Protein AF-A0A2M9PAQ3-F1 (afdb_monomer)

Sequence (79 aa):
MTQPNPPSESEIDLVQGASWRLARRLGFLEEALAGTGLPPSSVHALIEIAARPGCTATDLAGALLLEKSSVSRLVRRLV

pLDDT: mean 84.91, std 9.13, range [52.31, 96.0]

Structure (mmCIF, N/CA/C/O backbone):
data_AF-A0A2M9PAQ3-F1
#
_entry.id   AF-A0A2M9PAQ3-F1
#
loop_
_atom_site.group_PDB
_atom_site.id
_atom_site.type_symbol
_atom_site.label_atom_id
_atom_site.label_alt_id
_atom_site.label_comp_id
_atom_site.label_asym_id
_atom_site.label_entity_id
_atom_site.label_seq_id
_atom_site.pdbx_PDB_ins_code
_atom_site.Cartn_x
_atom_site.Cartn_y
_atom_site.Cartn_z
_atom_site.occupancy
_atom_site.B_iso_or_equiv
_atom_site.auth_seq_id
_atom_site.auth_comp_id
_atom_site.auth_asym_id
_atom_site.auth_atom_id
_atom_site.pdbx_PDB_model_num
ATOM 1 N N . MET A 1 1 ? 36.866 -5.281 -2.065 1.00 52.31 1 MET A N 1
ATOM 2 C CA . MET A 1 1 ? 35.439 -5.583 -2.309 1.00 52.31 1 MET A CA 1
ATOM 3 C C . MET A 1 1 ? 34.983 -4.676 -3.437 1.00 52.31 1 MET A C 1
ATOM 5 O O . MET A 1 1 ? 34.852 -3.481 -3.213 1.00 52.31 1 MET A O 1
ATOM 9 N N . THR A 1 2 ? 34.881 -5.194 -4.658 1.00 63.78 2 THR A N 1
ATOM 10 C CA . THR A 1 2 ? 34.447 -4.412 -5.824 1.00 63.78 2 THR A CA 1
ATOM 11 C C . THR A 1 2 ? 32.955 -4.131 -5.666 1.00 63.78 2 THR A C 1
ATOM 13 O O . THR A 1 2 ? 32.178 -5.073 -5.530 1.00 63.78 2 THR A O 1
ATOM 16 N N . GLN A 1 3 ? 32.561 -2.859 -5.597 1.00 66.81 3 GLN A N 1
ATOM 17 C CA . GLN A 1 3 ? 31.145 -2.491 -5.652 1.00 66.81 3 GLN A CA 1
ATOM 18 C C . GLN A 1 3 ? 30.564 -2.980 -6.990 1.00 66.81 3 GLN A C 1
ATOM 20 O O . GLN A 1 3 ? 31.264 -2.881 -8.004 1.00 66.81 3 GLN A O 1
ATOM 25 N N . PRO A 1 4 ? 29.340 -3.539 -7.013 1.00 79.75 4 PRO A N 1
ATOM 26 C CA . PRO A 1 4 ? 28.698 -3.900 -8.267 1.00 79.75 4 PRO A CA 1
ATOM 27 C C . PRO A 1 4 ? 28.552 -2.643 -9.127 1.00 79.75 4 PRO A C 1
ATOM 29 O O . PRO A 1 4 ? 28.259 -1.560 -8.618 1.00 79.75 4 PRO A O 1
ATOM 32 N N . ASN A 1 5 ? 28.797 -2.789 -10.428 1.00 82.62 5 ASN A N 1
ATOM 33 C CA . ASN A 1 5 ? 28.579 -1.703 -11.374 1.00 82.62 5 ASN A CA 1
ATOM 34 C C . ASN A 1 5 ? 27.098 -1.285 -11.303 1.00 82.62 5 ASN A C 1
ATOM 36 O O . ASN A 1 5 ? 26.243 -2.171 -11.186 1.00 82.62 5 ASN A O 1
ATOM 40 N N . PRO A 1 6 ? 26.771 0.020 -11.348 1.00 84.31 6 PRO A N 1
ATOM 41 C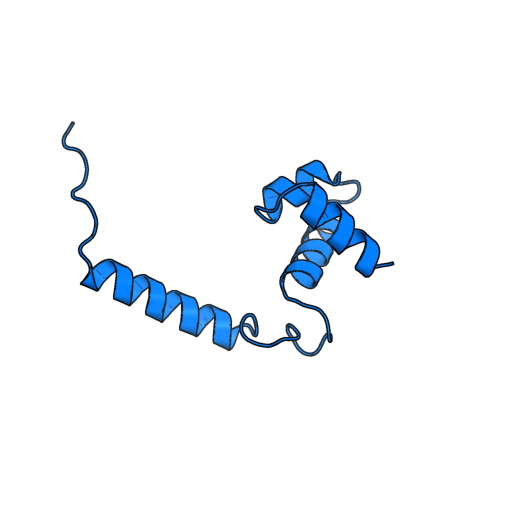 CA . PRO A 1 6 ? 25.380 0.438 -11.415 1.00 84.31 6 PRO A CA 1
ATOM 42 C C . PRO A 1 6 ? 24.722 -0.155 -12.674 1.00 84.31 6 PRO A C 1
ATOM 44 O O . PRO A 1 6 ? 25.406 -0.314 -13.692 1.00 84.31 6 PRO A O 1
ATOM 47 N N . PRO A 1 7 ? 23.424 -0.500 -12.613 1.00 86.44 7 PRO A N 1
ATOM 48 C CA . PRO A 1 7 ? 22.714 -1.050 -13.759 1.00 86.44 7 PRO A CA 1
ATOM 49 C C . PRO A 1 7 ? 22.725 -0.054 -14.921 1.00 86.44 7 PRO A C 1
ATOM 51 O O . PRO A 1 7 ? 22.627 1.159 -14.722 1.00 86.44 7 PRO A O 1
ATOM 54 N N . SER A 1 8 ? 22.846 -0.578 -16.135 1.00 93.69 8 SER A N 1
ATOM 55 C CA . SER A 1 8 ? 22.705 0.200 -17.361 1.00 93.69 8 SER A CA 1
ATOM 56 C C . SER A 1 8 ? 21.261 0.675 -17.551 1.00 93.69 8 SER A C 1
ATOM 58 O O . SER A 1 8 ? 20.312 0.093 -17.022 1.00 93.69 8 SER A O 1
ATOM 60 N N . GLU A 1 9 ? 21.078 1.738 -18.331 1.00 93.06 9 GLU A N 1
ATOM 61 C CA . GLU A 1 9 ? 19.755 2.316 -18.596 1.00 93.06 9 GLU A CA 1
ATOM 62 C C . GLU A 1 9 ? 18.803 1.306 -19.262 1.00 93.06 9 GLU A C 1
ATOM 64 O O . GLU A 1 9 ? 17.646 1.186 -18.867 1.00 93.06 9 GLU A O 1
ATOM 69 N N . SER A 1 10 ? 19.317 0.465 -20.166 1.00 94.44 10 SER A N 1
ATOM 70 C CA . SER A 1 10 ? 18.537 -0.603 -20.800 1.00 94.44 10 SER A CA 1
ATOM 71 C C . SER A 1 10 ? 18.079 -1.691 -19.819 1.00 94.44 10 SER A C 1
ATOM 73 O O . SER A 1 10 ? 16.982 -2.231 -19.969 1.00 94.44 10 SER A O 1
ATOM 75 N N . GLU A 1 11 ? 18.878 -2.019 -18.799 1.00 95.06 11 GLU A N 1
ATOM 76 C CA . GLU A 1 11 ? 18.479 -2.956 -17.740 1.00 95.06 11 GLU A CA 1
ATOM 77 C C . GLU A 1 11 ? 17.357 -2.374 -16.874 1.00 95.06 11 GLU A C 1
ATOM 79 O O . GLU A 1 11 ? 16.407 -3.085 -16.532 1.00 95.06 11 GLU A O 1
ATOM 84 N N . ILE A 1 12 ? 17.426 -1.076 -16.561 1.00 94.88 12 ILE A N 1
ATOM 85 C CA . ILE A 1 12 ? 16.370 -0.372 -15.825 1.00 94.88 12 ILE A CA 1
ATOM 86 C C . ILE A 1 12 ? 15.065 -0.385 -16.632 1.00 94.88 12 ILE A C 1
AT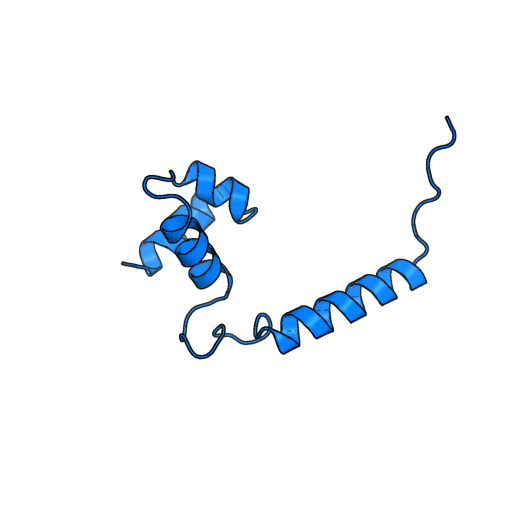OM 88 O O . ILE A 1 12 ? 14.021 -0.757 -16.088 1.00 94.88 12 ILE A O 1
ATOM 92 N N . ASP A 1 13 ? 15.120 -0.058 -17.923 1.00 94.31 13 ASP A N 1
ATOM 93 C CA . ASP A 1 13 ? 13.948 -0.035 -18.805 1.00 94.31 13 ASP A CA 1
ATOM 94 C C . ASP A 1 13 ? 13.268 -1.403 -18.909 1.00 94.31 13 ASP A C 1
ATOM 96 O O . ASP A 1 13 ? 12.038 -1.507 -18.859 1.00 94.31 13 ASP A O 1
ATOM 100 N N . LEU A 1 14 ? 14.058 -2.479 -18.993 1.00 96.00 14 LEU A N 1
ATOM 101 C CA . LEU A 1 14 ? 13.542 -3.848 -19.010 1.00 96.00 14 LEU A CA 1
ATOM 102 C C . LEU A 1 14 ? 12.789 -4.187 -17.717 1.00 96.00 14 LEU A C 1
ATOM 104 O O . LEU A 1 14 ? 11.675 -4.721 -17.771 1.00 96.00 14 LEU A O 1
ATOM 108 N N . VAL A 1 15 ? 13.368 -3.861 -16.557 1.00 95.69 15 VAL A N 1
ATOM 109 C CA . VAL A 1 15 ? 12.745 -4.116 -15.248 1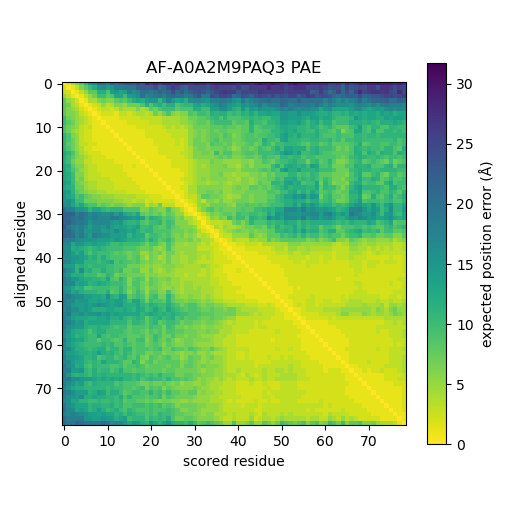.00 95.69 15 VAL A CA 1
ATOM 110 C C . VAL A 1 15 ? 11.478 -3.285 -15.075 1.00 95.69 15 VAL A C 1
ATOM 112 O O . VAL A 1 15 ? 10.454 -3.820 -14.633 1.00 95.69 15 VAL A O 1
ATOM 115 N N . GLN A 1 16 ? 11.506 -2.006 -15.458 1.00 90.38 16 GLN A N 1
ATOM 116 C CA . GLN A 1 16 ? 10.320 -1.157 -15.425 1.00 90.38 16 GLN A CA 1
ATOM 117 C C . GLN A 1 16 ? 9.234 -1.724 -16.346 1.00 90.38 16 GLN A C 1
ATOM 119 O O . GLN A 1 16 ? 8.128 -2.001 -15.884 1.00 90.38 16 GLN A O 1
ATOM 124 N N . GLY A 1 17 ? 9.544 -2.021 -17.609 1.00 91.94 17 GLY A N 1
ATOM 125 C CA . GLY A 1 17 ? 8.576 -2.563 -18.565 1.00 91.94 17 GLY A CA 1
ATOM 126 C C . GLY A 1 17 ? 7.937 -3.883 -18.109 1.00 91.94 17 GLY A C 1
ATOM 127 O O . GLY A 1 17 ? 6.719 -4.065 -18.222 1.00 91.94 17 GLY A O 1
ATOM 128 N N . ALA A 1 18 ? 8.728 -4.802 -17.544 1.00 91.69 18 ALA A N 1
ATOM 129 C CA . ALA A 1 18 ? 8.223 -6.055 -16.981 1.00 91.69 18 ALA A CA 1
ATOM 130 C C . ALA A 1 18 ? 7.315 -5.824 -15.760 1.00 91.69 18 ALA A C 1
ATOM 132 O O . ALA A 1 18 ? 6.221 -6.393 -15.690 1.00 91.69 18 ALA A O 1
ATOM 133 N N . SER A 1 19 ? 7.731 -4.952 -14.837 1.00 89.50 19 SER A N 1
ATOM 134 C CA . SER A 1 19 ? 6.971 -4.621 -13.625 1.00 89.50 19 SER A CA 1
ATOM 135 C C . SER A 1 19 ? 5.638 -3.959 -13.959 1.00 89.50 19 SER A C 1
ATOM 137 O O . SER A 1 19 ? 4.603 -4.342 -13.420 1.00 89.50 19 SER A O 1
ATOM 139 N N . TRP A 1 20 ? 5.629 -3.028 -14.915 1.00 88.75 20 TRP A N 1
ATOM 140 C CA . TRP A 1 20 ? 4.416 -2.349 -15.367 1.00 88.75 20 TRP A CA 1
ATOM 141 C C . TRP A 1 20 ? 3.430 -3.310 -16.034 1.00 88.75 20 TRP A C 1
ATOM 143 O O . TRP A 1 20 ? 2.230 -3.253 -15.766 1.00 88.75 20 TRP A O 1
ATOM 153 N N . ARG A 1 21 ? 3.914 -4.248 -16.861 1.00 83.19 21 ARG A N 1
ATOM 154 C CA . ARG A 1 21 ? 3.063 -5.305 -17.438 1.00 83.19 21 ARG A CA 1
ATOM 155 C C . ARG A 1 21 ? 2.446 -6.192 -16.360 1.00 83.19 21 ARG A C 1
ATOM 157 O O . ARG A 1 21 ? 1.275 -6.552 -16.480 1.00 83.19 21 ARG A O 1
ATOM 164 N N . LEU A 1 22 ? 3.208 -6.544 -15.325 1.00 84.38 22 LEU A N 1
ATOM 165 C CA . LEU A 1 22 ? 2.703 -7.328 -14.199 1.00 84.38 22 LEU A CA 1
ATOM 166 C C . LEU A 1 22 ? 1.648 -6.545 -13.409 1.00 84.38 22 LEU A C 1
ATOM 168 O O . LEU A 1 22 ? 0.541 -7.046 -13.225 1.00 84.38 22 LEU A O 1
ATOM 172 N N . ALA A 1 23 ? 1.958 -5.305 -13.029 1.00 80.69 23 ALA A N 1
ATOM 173 C CA . ALA A 1 23 ? 1.036 -4.402 -12.348 1.00 80.69 23 ALA A CA 1
ATOM 174 C C . ALA A 1 23 ? -0.275 -4.252 -13.131 1.00 80.69 23 ALA A C 1
ATOM 176 O O . ALA A 1 23 ? -1.356 -4.362 -12.554 1.00 80.69 23 ALA A O 1
ATOM 177 N N . ARG A 1 24 ? -0.199 -4.103 -14.462 1.00 77.81 24 ARG A N 1
ATOM 178 C CA . ARG A 1 24 ? -1.386 -4.026 -15.320 1.00 77.81 24 ARG A CA 1
ATOM 179 C C . ARG A 1 24 ? -2.218 -5.301 -15.298 1.00 77.81 24 ARG A C 1
ATOM 181 O O . ARG A 1 24 ? -3.425 -5.222 -15.121 1.00 77.81 24 ARG A O 1
ATOM 188 N N . ARG A 1 25 ? -1.589 -6.469 -15.458 1.00 77.88 25 ARG A N 1
ATOM 189 C CA . A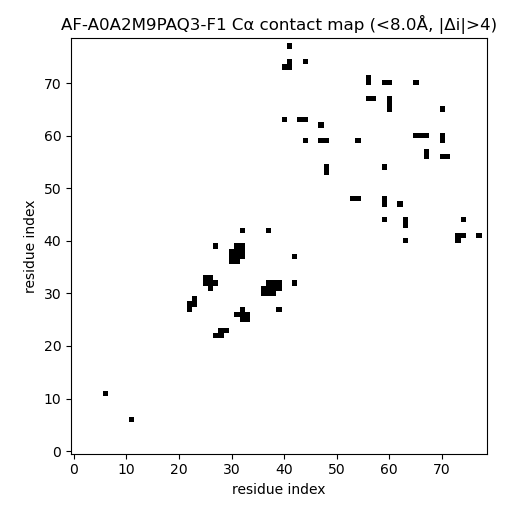RG A 1 25 ? -2.290 -7.767 -15.430 1.00 77.88 25 ARG A CA 1
ATOM 190 C C . ARG A 1 25 ? -2.965 -8.044 -14.091 1.00 77.88 25 ARG A C 1
ATOM 192 O O . ARG A 1 25 ? -3.977 -8.729 -14.059 1.00 77.88 25 ARG A O 1
ATOM 199 N N . LEU A 1 26 ? -2.388 -7.533 -13.011 1.00 75.38 26 LEU A N 1
ATOM 200 C CA . LEU A 1 26 ? -2.936 -7.641 -11.666 1.00 75.38 26 LEU A CA 1
ATOM 201 C C . LEU A 1 26 ? -3.994 -6.562 -11.360 1.00 75.38 26 LEU A C 1
ATOM 203 O O . LEU A 1 26 ? -4.621 -6.633 -10.311 1.00 75.38 26 LEU A O 1
ATOM 207 N N . GLY A 1 27 ? -4.213 -5.589 -12.253 1.00 70.06 27 GLY A N 1
ATOM 208 C CA . GLY A 1 27 ? -5.214 -4.528 -12.093 1.00 70.06 27 GLY A CA 1
ATOM 209 C C . GLY A 1 27 ? -4.751 -3.311 -11.281 1.00 70.06 27 GLY A C 1
ATOM 210 O O . GLY A 1 27 ? -5.574 -2.481 -10.918 1.00 70.06 27 GLY A O 1
ATOM 211 N N . PHE A 1 28 ? -3.451 -3.162 -11.002 1.00 74.12 28 PHE A N 1
ATOM 212 C CA . PHE A 1 28 ? -2.909 -2.021 -10.240 1.00 74.12 28 PHE A CA 1
ATOM 213 C C . PHE A 1 28 ? -2.881 -0.702 -11.024 1.00 74.12 28 PHE A C 1
ATOM 215 O O . PHE A 1 28 ? -2.662 0.349 -10.429 1.00 74.12 28 PHE A O 1
ATOM 222 N N . LEU A 1 29 ? -3.052 -0.753 -12.350 1.00 72.62 29 LEU A N 1
ATOM 223 C CA . LEU A 1 29 ? -3.086 0.440 -13.208 1.00 72.62 29 LEU A CA 1
ATOM 224 C C . LEU A 1 29 ? -4.508 0.961 -13.457 1.00 72.62 29 LEU A C 1
ATOM 226 O O . LEU A 1 29 ? -4.670 1.939 -14.183 1.00 72.62 29 LEU A O 1
ATOM 230 N N . GLU A 1 30 ? -5.524 0.301 -12.905 1.00 66.12 30 GLU A N 1
ATOM 231 C CA . GLU A 1 30 ? 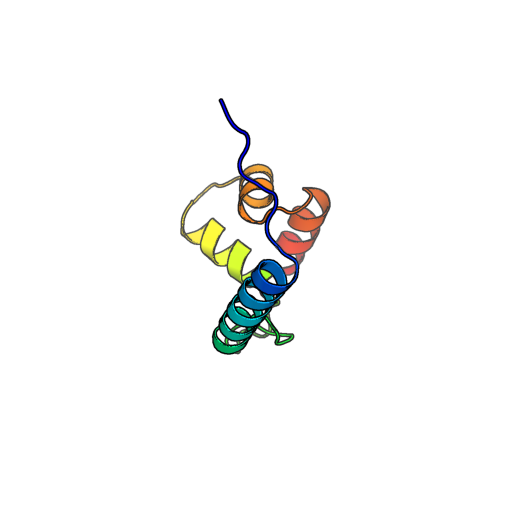-6.905 0.771 -12.959 1.00 66.12 30 GLU A CA 1
ATOM 232 C C . GLU A 1 30 ? -7.254 1.531 -11.677 1.00 66.12 30 GLU A C 1
ATOM 234 O O . GLU A 1 30 ? -6.647 1.331 -10.624 1.00 66.12 30 GLU A O 1
ATOM 239 N N . GLU A 1 31 ? -8.240 2.422 -11.766 1.00 63.19 31 GLU A N 1
ATOM 240 C CA . GLU A 1 31 ? -8.692 3.248 -10.639 1.00 63.19 31 GLU A CA 1
ATOM 241 C C . GLU A 1 31 ? -9.255 2.390 -9.484 1.00 63.19 31 GLU A C 1
ATOM 243 O O . GLU A 1 31 ? -9.218 2.792 -8.319 1.00 63.19 31 GLU A O 1
ATOM 248 N N . ALA A 1 32 ? -9.698 1.168 -9.805 1.00 63.69 32 ALA A N 1
ATOM 249 C CA . ALA A 1 32 ? -10.208 0.166 -8.884 1.00 63.69 32 ALA A CA 1
ATOM 250 C C . ALA A 1 32 ? -9.509 -1.189 -9.087 1.00 63.69 32 ALA A C 1
ATOM 252 O O . ALA A 1 32 ? -9.546 -1.760 -10.176 1.00 63.69 32 ALA A O 1
ATOM 253 N N . LEU A 1 33 ? -8.929 -1.755 -8.027 1.00 72.94 33 LEU A N 1
ATOM 254 C CA . LEU A 1 33 ? -8.274 -3.061 -8.095 1.00 72.94 33 LEU A CA 1
ATOM 255 C C . LEU A 1 33 ? -9.318 -4.189 -8.097 1.00 72.94 33 LEU A C 1
ATOM 257 O O . LEU A 1 33 ? -10.186 -4.237 -7.224 1.00 72.94 33 LEU A O 1
ATOM 261 N N . ALA A 1 34 ? -9.210 -5.120 -9.049 1.00 68.44 34 ALA A N 1
ATOM 262 C CA . ALA A 1 34 ? -10.000 -6.358 -9.106 1.00 68.44 34 ALA A CA 1
ATOM 263 C C . ALA A 1 34 ? -11.535 -6.166 -9.016 1.00 68.44 34 ALA A C 1
ATOM 26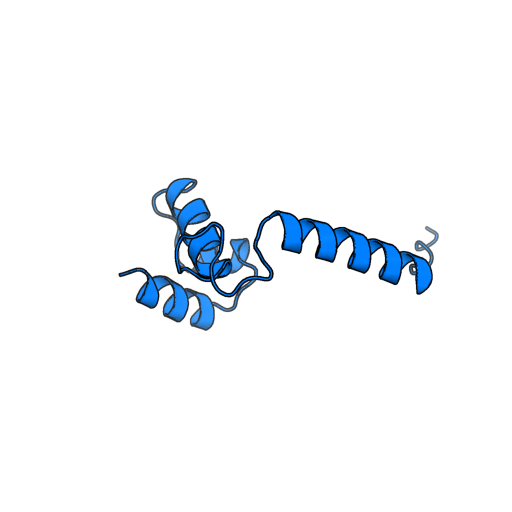5 O O . ALA A 1 34 ? -12.232 -6.980 -8.416 1.00 68.44 34 ALA A O 1
ATOM 266 N N . GLY A 1 35 ? -12.071 -5.077 -9.583 1.00 68.81 35 GLY A N 1
ATOM 267 C CA . GLY A 1 35 ? -13.516 -4.799 -9.594 1.00 68.81 35 GLY A CA 1
ATOM 268 C C . GLY A 1 35 ? -14.106 -4.378 -8.243 1.00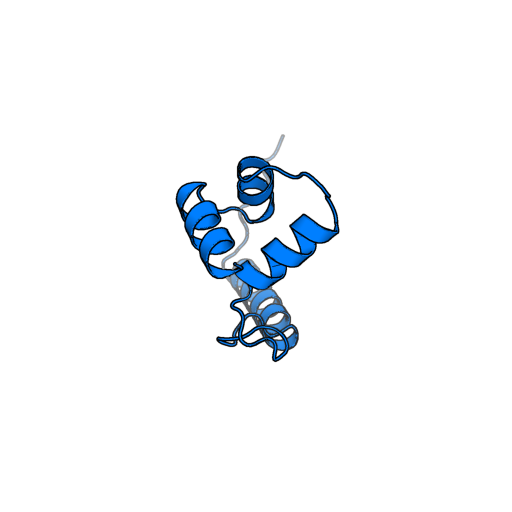 68.81 35 GLY A C 1
ATOM 269 O O . GLY A 1 35 ? -15.322 -4.290 -8.107 1.00 68.81 35 GLY A O 1
ATOM 270 N N . THR A 1 36 ? -13.263 -4.096 -7.244 1.00 74.75 36 THR A N 1
ATOM 271 C CA . THR A 1 36 ? -13.702 -3.743 -5.881 1.00 74.75 36 THR A CA 1
ATOM 272 C C . THR A 1 36 ? -14.162 -2.291 -5.730 1.00 74.75 36 THR A C 1
ATOM 274 O O . THR A 1 36 ? -14.688 -1.922 -4.685 1.00 74.75 36 THR A O 1
ATOM 277 N N . GLY A 1 37 ? -13.926 -1.439 -6.733 1.00 79.19 37 GLY A N 1
ATOM 278 C CA . GLY A 1 37 ? -14.109 0.013 -6.613 1.00 79.19 37 GLY A CA 1
ATOM 279 C C . GLY A 1 37 ? -13.083 0.698 -5.697 1.00 79.19 37 GLY A C 1
ATOM 280 O O . GLY A 1 37 ? -13.172 1.905 -5.489 1.00 79.19 37 GLY A O 1
ATOM 281 N N . LEU A 1 38 ? -12.121 -0.046 -5.136 1.00 81.62 38 LEU A N 1
ATOM 282 C CA . LEU A 1 38 ? -11.128 0.473 -4.200 1.00 81.62 38 LEU A CA 1
ATOM 283 C C . LEU A 1 38 ? -9.768 0.666 -4.879 1.00 81.62 38 LEU A C 1
ATOM 285 O O . LEU A 1 38 ? -9.342 -0.199 -5.652 1.00 81.62 38 LEU A O 1
ATOM 289 N N . PRO A 1 39 ? -9.030 1.737 -4.540 1.00 81.81 39 PRO A N 1
ATOM 290 C CA . PRO A 1 39 ? -7.677 1.911 -5.038 1.00 81.81 39 PRO A CA 1
ATOM 291 C C . PRO A 1 39 ? -6.764 0.790 -4.511 1.00 81.81 39 PRO A C 1
ATOM 293 O O . PRO A 1 39 ? -6.991 0.272 -3.410 1.00 81.81 39 PRO A O 1
ATOM 296 N N . PRO A 1 40 ? -5.682 0.440 -5.226 1.00 82.50 40 PRO A N 1
ATOM 297 C CA . PRO A 1 40 ? -4.817 -0.674 -4.841 1.00 82.50 40 PRO A CA 1
ATOM 298 C C . PRO A 1 40 ? -4.244 -0.581 -3.422 1.00 82.50 40 PRO A C 1
ATOM 300 O O . PRO A 1 40 ? -4.136 -1.590 -2.731 1.00 82.50 40 PRO A O 1
ATOM 303 N N . SER A 1 41 ? -3.944 0.631 -2.947 1.00 82.62 41 SER A N 1
ATOM 304 C CA . SER A 1 41 ? -3.470 0.858 -1.577 1.00 82.62 41 SER A CA 1
ATOM 305 C C . SER A 1 41 ? -4.520 0.500 -0.520 1.00 82.62 41 SER A C 1
ATOM 307 O O . SER A 1 41 ? -4.172 -0.029 0.533 1.00 82.62 41 SER A O 1
ATOM 309 N N . SER A 1 42 ? -5.804 0.741 -0.799 1.00 87.38 42 SER A N 1
ATOM 310 C CA . SER A 1 42 ? -6.916 0.356 0.074 1.00 87.38 42 SER A CA 1
ATOM 311 C C . SER A 1 42 ? -7.081 -1.158 0.139 1.00 87.38 42 SER A C 1
ATOM 313 O O . SER A 1 42 ? -7.259 -1.703 1.224 1.00 87.38 42 SER A O 1
ATOM 315 N N . VAL A 1 43 ? -6.964 -1.850 -0.996 1.00 87.25 43 VAL A N 1
ATOM 316 C CA . VAL A 1 43 ? -7.023 -3.318 -1.021 1.00 87.25 43 VAL A CA 1
ATOM 317 C C . VAL A 1 43 ? -5.816 -3.934 -0.318 1.00 87.25 43 VAL A C 1
ATOM 319 O O . VAL A 1 43 ? -5.980 -4.849 0.485 1.00 87.25 43 VAL A O 1
ATOM 322 N N . HIS A 1 44 ? -4.611 -3.405 -0.550 1.00 86.44 44 HIS A N 1
ATOM 323 C CA . HIS A 1 44 ? -3.406 -3.869 0.140 1.00 86.44 44 HIS A CA 1
ATOM 324 C C . HIS A 1 44 ? -3.537 -3.674 1.657 1.00 86.44 44 HIS A C 1
ATOM 326 O O . HIS A 1 44 ? -3.300 -4.612 2.411 1.00 86.44 44 HIS A O 1
ATOM 332 N N . ALA A 1 45 ? -4.035 -2.523 2.118 1.00 89.38 45 ALA A N 1
ATOM 333 C CA . ALA A 1 45 ? -4.307 -2.309 3.539 1.00 89.38 45 ALA A CA 1
ATOM 334 C C . ALA A 1 45 ? -5.275 -3.355 4.126 1.00 89.38 45 ALA A C 1
ATOM 336 O O . ALA A 1 45 ? -5.022 -3.868 5.213 1.00 89.38 45 ALA A O 1
ATOM 337 N N . LEU A 1 46 ? -6.353 -3.705 3.413 1.00 90.00 46 LEU A N 1
ATOM 338 C CA . LEU A 1 46 ? -7.303 -4.733 3.857 1.00 90.00 46 LEU A CA 1
ATOM 339 C C . LEU A 1 46 ? -6.653 -6.121 3.964 1.00 90.00 46 LEU A C 1
ATOM 341 O O . LEU A 1 46 ? -6.887 -6.825 4.945 1.00 90.00 46 LEU A O 1
ATOM 345 N N . ILE A 1 47 ? -5.815 -6.498 2.993 1.00 89.44 47 ILE A N 1
ATOM 346 C CA . ILE A 1 47 ? -5.068 -7.766 3.013 1.00 89.44 47 ILE A CA 1
ATOM 347 C C . ILE A 1 47 ? -4.125 -7.815 4.222 1.00 89.44 47 ILE A C 1
ATOM 349 O O . ILE A 1 47 ? -4.087 -8.821 4.927 1.00 89.44 47 ILE A O 1
ATOM 353 N N . GLU A 1 48 ? -3.409 -6.724 4.504 1.00 92.06 48 GLU A N 1
ATOM 354 C CA . GLU A 1 48 ? -2.498 -6.638 5.652 1.00 92.06 48 GLU A CA 1
ATOM 355 C C . GLU A 1 48 ? -3.231 -6.736 6.994 1.00 92.06 48 GLU A C 1
ATOM 357 O O . GLU A 1 48 ? -2.786 -7.462 7.883 1.00 92.06 48 GLU A O 1
ATOM 362 N N . ILE A 1 49 ? -4.374 -6.053 7.131 1.00 91.06 49 ILE A N 1
ATOM 363 C CA . ILE A 1 49 ? -5.214 -6.107 8.338 1.00 91.06 49 ILE A CA 1
ATOM 364 C C . ILE A 1 49 ? -5.749 -7.527 8.561 1.00 91.06 49 ILE A C 1
ATOM 366 O O . ILE A 1 49 ? -5.746 -8.016 9.691 1.00 91.06 49 ILE A O 1
ATOM 370 N N . ALA A 1 50 ? -6.183 -8.201 7.493 1.00 90.12 50 ALA A N 1
ATOM 371 C CA . ALA A 1 50 ? -6.674 -9.574 7.568 1.00 90.12 50 ALA A CA 1
ATOM 372 C C . ALA A 1 50 ? -5.560 -10.573 7.923 1.00 90.12 50 ALA A C 1
ATOM 374 O O . ALA A 1 50 ? -5.785 -11.495 8.706 1.00 90.12 50 ALA A O 1
ATOM 375 N N . ALA A 1 51 ? -4.355 -10.385 7.377 1.00 91.81 51 ALA A N 1
ATOM 376 C CA . ALA A 1 51 ? -3.206 -11.246 7.644 1.00 91.81 51 ALA A CA 1
ATOM 377 C C . ALA A 1 51 ? -2.622 -11.053 9.055 1.00 91.81 51 ALA A C 1
ATOM 379 O O . ALA A 1 51 ? -2.044 -11.987 9.612 1.00 91.81 51 ALA A O 1
ATOM 380 N N . ARG A 1 52 ? -2.753 -9.852 9.639 1.00 92.25 52 ARG A N 1
ATOM 381 C CA . ARG A 1 52 ? -2.176 -9.486 10.943 1.00 92.25 52 ARG A CA 1
ATOM 382 C C . ARG A 1 52 ? -3.218 -8.815 11.853 1.00 92.25 52 ARG A C 1
ATOM 384 O O . ARG A 1 52 ? -3.199 -7.591 12.010 1.00 92.25 52 ARG A O 1
ATOM 391 N N . PRO A 1 53 ? -4.108 -9.592 12.499 1.00 88.00 53 PRO A N 1
ATOM 392 C CA . PRO A 1 53 ? -5.100 -9.045 13.421 1.00 88.00 53 PRO A CA 1
ATOM 393 C C . PRO A 1 53 ? -4.449 -8.217 14.538 1.00 88.00 53 PRO A C 1
ATOM 395 O O . PRO A 1 53 ? -3.502 -8.663 15.182 1.00 88.00 53 PRO A O 1
ATOM 398 N N . GLY A 1 54 ? -4.962 -7.007 14.773 1.00 88.75 54 GLY A N 1
ATOM 399 C CA . GLY A 1 54 ? -4.421 -6.087 15.780 1.00 88.75 54 GLY A CA 1
ATOM 400 C C . GLY A 1 54 ? -3.206 -5.267 15.328 1.00 88.75 54 GLY A C 1
ATOM 401 O O . GLY A 1 54 ? -2.617 -4.578 16.160 1.00 88.75 54 GLY A O 1
ATOM 402 N N . CYS A 1 55 ? -2.833 -5.299 14.040 1.00 91.62 55 CYS A N 1
ATOM 403 C CA . CYS A 1 55 ? -1.772 -4.440 13.515 1.00 91.62 55 CYS A CA 1
ATOM 404 C C . CYS A 1 55 ? -2.073 -2.952 13.755 1.00 91.62 55 CYS A C 1
ATOM 406 O O . CYS A 1 55 ? -3.205 -2.482 13.600 1.00 91.62 55 CYS A O 1
ATOM 408 N N . THR A 1 56 ? -1.045 -2.184 14.098 1.00 91.31 56 THR A N 1
ATOM 409 C CA . THR A 1 56 ? -1.175 -0.742 14.305 1.00 91.31 56 THR A CA 1
ATOM 410 C C . THR A 1 56 ? -1.092 0.020 12.981 1.00 91.31 56 THR A C 1
ATOM 412 O O . THR A 1 56 ? -0.593 -0.476 11.970 1.00 91.31 56 THR A O 1
ATOM 415 N N . ALA A 1 57 ? -1.511 1.289 12.983 1.00 88.19 57 ALA A N 1
ATOM 416 C CA . ALA A 1 57 ? -1.325 2.169 11.826 1.00 88.19 57 ALA A CA 1
ATOM 417 C C . ALA A 1 57 ? 0.159 2.347 11.440 1.00 88.19 57 ALA A C 1
ATOM 419 O O . ALA A 1 57 ? 0.463 2.606 10.277 1.00 88.19 57 ALA A O 1
ATOM 420 N N . THR A 1 58 ? 1.082 2.207 12.397 1.00 90.38 58 THR A N 1
ATOM 421 C CA . THR A 1 58 ? 2.530 2.247 12.141 1.00 90.38 58 THR A CA 1
ATOM 422 C C . THR A 1 58 ? 2.991 0.996 11.392 1.00 90.38 58 THR A C 1
ATOM 424 O O . THR A 1 58 ? 3.766 1.104 10.445 1.00 90.38 58 THR A O 1
ATOM 427 N N . ASP A 1 59 ? 2.463 -0.176 11.749 1.00 91.19 59 ASP A N 1
ATOM 428 C CA . ASP A 1 59 ? 2.789 -1.439 11.071 1.00 91.19 59 ASP A CA 1
ATOM 429 C C . ASP A 1 59 ? 2.269 -1.459 9.628 1.00 91.19 59 ASP A C 1
ATOM 431 O O . ASP A 1 59 ? 2.924 -1.982 8.725 1.00 91.19 59 ASP A O 1
ATOM 435 N N . LEU A 1 60 ? 1.097 -0.857 9.407 1.00 90.31 60 LEU A N 1
ATOM 436 C CA . LEU A 1 60 ? 0.534 -0.627 8.077 1.00 90.31 60 LEU A CA 1
ATOM 437 C C . LEU A 1 60 ? 1.381 0.353 7.260 1.00 90.31 60 LEU A C 1
ATOM 439 O O . LEU A 1 60 ? 1.640 0.090 6.092 1.00 90.31 60 LEU A O 1
ATOM 443 N N . ALA A 1 61 ? 1.849 1.451 7.859 1.00 90.94 61 ALA A N 1
ATOM 444 C CA . ALA A 1 61 ? 2.731 2.413 7.191 1.00 90.94 61 ALA A CA 1
ATOM 445 C C . ALA A 1 61 ? 4.020 1.761 6.679 1.00 90.94 61 ALA A C 1
ATOM 447 O O . ALA A 1 61 ? 4.390 1.971 5.524 1.00 90.94 61 ALA A O 1
ATOM 448 N N . GLY A 1 62 ? 4.640 0.905 7.496 1.00 91.12 62 GLY A N 1
ATOM 449 C CA . GLY A 1 62 ? 5.806 0.125 7.085 1.00 91.12 62 GLY A CA 1
ATOM 450 C C . GLY A 1 62 ? 5.504 -0.846 5.941 1.00 91.12 62 GLY A C 1
ATOM 451 O O . GLY A 1 62 ? 6.247 -0.889 4.968 1.00 91.12 62 GLY A O 1
ATOM 452 N N . ALA A 1 63 ? 4.397 -1.590 6.021 1.00 87.75 63 ALA A N 1
ATOM 453 C CA . ALA A 1 63 ? 4.041 -2.585 5.005 1.00 87.75 63 ALA A CA 1
ATOM 454 C C . ALA A 1 63 ? 3.629 -1.968 3.657 1.00 87.75 63 ALA A C 1
ATOM 456 O O . ALA A 1 63 ? 3.949 -2.508 2.602 1.00 87.75 63 ALA A O 1
ATOM 457 N N . LEU A 1 64 ? 2.938 -0.827 3.692 1.00 87.19 64 LEU A N 1
ATOM 458 C CA . LEU A 1 64 ? 2.472 -0.114 2.501 1.00 87.19 64 LEU A CA 1
ATOM 459 C C . LEU A 1 64 ? 3.533 0.830 1.918 1.00 87.19 64 LEU A C 1
ATOM 461 O O . LEU A 1 64 ? 3.304 1.390 0.849 1.00 87.19 64 LEU A O 1
ATOM 465 N N . LEU A 1 65 ? 4.657 1.039 2.618 1.00 89.12 65 LEU A N 1
ATOM 466 C CA . LEU A 1 65 ? 5.667 2.052 2.288 1.00 89.12 65 LEU A CA 1
ATOM 467 C C . LEU A 1 65 ? 5.044 3.453 2.143 1.00 89.12 65 LEU A C 1
ATOM 469 O O . LEU A 1 65 ? 5.354 4.211 1.225 1.00 89.12 65 LEU A O 1
ATOM 473 N N . LEU A 1 66 ? 4.123 3.784 3.052 1.00 88.88 66 LEU A N 1
ATOM 474 C CA . LEU A 1 66 ? 3.384 5.044 3.057 1.00 88.88 66 LEU A CA 1
ATOM 475 C C . LEU A 1 66 ? 3.629 5.825 4.342 1.00 88.88 66 LEU A C 1
ATOM 477 O O . LEU A 1 66 ? 3.751 5.266 5.428 1.00 88.88 66 LEU A O 1
ATOM 481 N N . GLU A 1 67 ? 3.556 7.147 4.230 1.00 91.56 67 GLU A N 1
ATOM 482 C CA . GLU A 1 67 ? 3.554 8.035 5.387 1.00 91.56 67 GLU A CA 1
ATOM 483 C C . GLU A 1 67 ? 2.379 7.751 6.333 1.00 91.56 67 GLU A C 1
ATOM 485 O O . GLU A 1 67 ? 1.246 7.501 5.905 1.00 91.56 67 GLU A O 1
ATOM 490 N N . LYS A 1 68 ? 2.608 7.903 7.643 1.00 90.38 68 LYS A N 1
ATOM 491 C CA . LYS A 1 68 ? 1.586 7.667 8.682 1.00 90.38 68 LYS A CA 1
ATOM 492 C C . LYS A 1 68 ? 0.305 8.476 8.443 1.00 90.38 68 LYS A C 1
ATOM 494 O O . LYS A 1 68 ? -0.803 7.983 8.657 1.00 90.38 68 LYS A O 1
ATOM 499 N N . SER A 1 69 ? 0.439 9.718 7.970 1.00 91.81 69 SER A N 1
ATOM 500 C CA . SER A 1 69 ? -0.706 10.583 7.650 1.00 91.81 69 SER A CA 1
ATOM 501 C C . SER A 1 69 ? -1.499 10.086 6.435 1.00 91.81 69 SER A C 1
ATOM 503 O O . SER A 1 69 ? -2.714 10.287 6.367 1.00 91.81 69 SER A O 1
ATOM 505 N N . SER A 1 70 ? -0.833 9.437 5.476 1.00 89.50 70 SER A N 1
ATOM 506 C CA . SER A 1 70 ? -1.454 8.816 4.305 1.00 89.50 70 SER A CA 1
ATOM 507 C C . SER A 1 70 ? -2.209 7.555 4.704 1.00 89.50 70 SER A C 1
ATOM 509 O O . SER A 1 70 ? -3.362 7.401 4.307 1.00 89.50 70 SER A O 1
ATOM 511 N N . VAL A 1 71 ? -1.618 6.719 5.564 1.00 91.25 71 VAL A N 1
ATOM 512 C CA . VAL A 1 71 ? -2.289 5.533 6.120 1.00 91.25 71 VAL A CA 1
ATOM 513 C C . VAL A 1 71 ? -3.511 5.919 6.945 1.00 91.25 71 VAL A C 1
ATOM 515 O O . VAL A 1 71 ? -4.575 5.347 6.747 1.00 91.25 71 VAL A O 1
ATOM 518 N N . SER A 1 72 ? -3.411 6.932 7.809 1.00 90.44 72 SER A N 1
ATOM 519 C CA . SER A 1 72 ? -4.553 7.401 8.608 1.00 90.44 72 SER A CA 1
ATOM 520 C C . SER A 1 72 ? -5.732 7.842 7.728 1.00 90.44 72 SER A C 1
ATOM 522 O O . SER A 1 72 ? -6.867 7.411 7.931 1.00 90.44 72 SER A O 1
ATOM 524 N N . ARG A 1 73 ? -5.460 8.634 6.679 1.00 91.25 73 ARG A N 1
ATOM 525 C CA . ARG A 1 73 ? -6.475 9.034 5.690 1.00 91.25 73 ARG A CA 1
ATOM 526 C C . ARG A 1 73 ? -7.034 7.845 4.910 1.00 91.25 73 ARG A C 1
ATOM 528 O O . ARG A 1 73 ? -8.214 7.851 4.589 1.00 91.25 73 ARG A O 1
ATOM 535 N N . LEU A 1 74 ? -6.196 6.865 4.579 1.00 90.19 74 LEU A N 1
ATOM 536 C CA . LEU A 1 74 ? -6.593 5.657 3.862 1.00 90.19 74 LEU A CA 1
ATOM 537 C C . LEU A 1 74 ? -7.533 4.795 4.699 1.00 90.19 74 LEU A C 1
ATOM 539 O O . LEU A 1 74 ? -8.623 4.488 4.232 1.00 90.19 74 L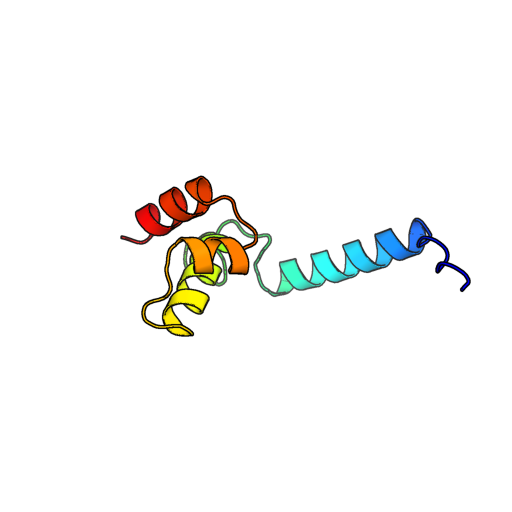EU A O 1
ATOM 543 N N . VAL A 1 75 ? -7.149 4.460 5.932 1.00 88.94 75 VAL A N 1
ATOM 544 C CA . VAL A 1 75 ? -7.960 3.636 6.841 1.00 88.94 75 VAL A CA 1
ATOM 545 C C . VAL A 1 75 ? -9.298 4.311 7.127 1.00 88.94 75 VAL A C 1
ATOM 547 O O . VAL A 1 75 ? -10.329 3.653 7.113 1.00 88.94 75 VAL A O 1
ATOM 550 N N . ARG A 1 76 ? -9.313 5.640 7.280 1.00 89.56 76 ARG A N 1
ATOM 551 C CA . ARG A 1 76 ? -10.550 6.410 7.465 1.00 89.56 76 ARG A CA 1
ATOM 552 C C . ARG A 1 76 ? -11.500 6.380 6.260 1.00 89.56 76 ARG A C 1
ATOM 554 O O . ARG A 1 76 ? -12.655 6.726 6.426 1.00 89.56 76 ARG A O 1
ATOM 561 N N . ARG A 1 77 ? -11.039 6.014 5.059 1.00 86.81 77 ARG A N 1
ATOM 562 C CA . ARG A 1 77 ? -11.919 5.800 3.893 1.00 86.81 77 ARG A CA 1
ATOM 563 C C . ARG A 1 77 ? -12.499 4.384 3.832 1.00 86.81 77 ARG A C 1
ATOM 565 O O . ARG A 1 77 ? -13.352 4.139 2.989 1.00 86.81 77 ARG A O 1
ATOM 572 N N . LEU A 1 78 ? -12.001 3.456 4.653 1.00 85.50 78 LEU A N 1
ATOM 573 C CA . LEU A 1 78 ? -12.447 2.058 4.685 1.00 85.50 78 LEU A CA 1
ATOM 574 C C . LEU A 1 78 ? -13.609 1.818 5.665 1.00 85.50 78 LEU A C 1
ATOM 576 O O . LEU A 1 78 ? -14.146 0.713 5.689 1.00 85.50 78 LEU A O 1
ATOM 580 N N . VAL A 1 79 ? -13.967 2.824 6.470 1.00 81.50 79 VAL A N 1
ATOM 581 C CA . VAL A 1 79 ? -15.043 2.815 7.476 1.00 81.50 79 VAL A CA 1
ATOM 582 C C . VAL A 1 79 ? -15.902 4.061 7.333 1.00 81.50 79 VAL A C 1
ATOM 584 O O . VAL A 1 79 ? -17.119 3.947 7.579 1.00 81.50 79 VAL A O 1
#

Solvent-accessible surface 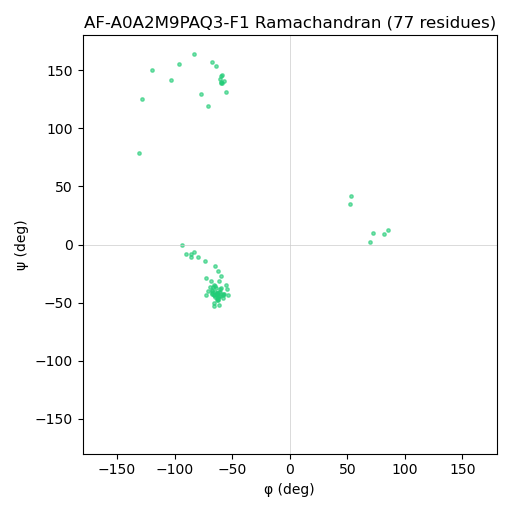area (backbone atoms only — not comparable to full-atom values): 4768 Å² total; per-residue (Å²): 133,84,74,79,78,79,80,52,71,68,57,50,51,51,52,49,55,53,50,52,53,49,37,46,77,66,24,63,76,44,80,31,29,80,82,68,74,36,41,50,69,58,51,50,50,51,54,52,48,71,76,37,78,88,65,47,67,66,58,48,14,65,76,69,74,42,55,60,71,57,42,53,57,51,57,63,71,75,109

Secondary structure (DSSP, 8-state):
-PPPPPPPHHHHHHHHHHHHHHHHHTTTTSSSGGGSSS-HHHHHHHHHHHHSTT--HHHHHHHHT--HHHHHHHHTT--

Radius of gyration: 16.52 Å; Cα contacts (8 Å, |Δi|>4): 49; chains: 1; bounding box: 50×22×37 Å

Foldseek 3Di:
DDDDDPDDPVVVVVVVVVVVVVCVVQPQPPCDGPPPNHHPLLVQLVVVCVVDPPDDLVNSCVSSVHDSVVSVVSVVVVD

Mean predicted aligned error: 7.63 Å

Nearest PDB structures (foldseek):
  1lnw-assembly7_A  TM=7.394E-01  e=8.061E-02  Pseudomonas aeruginosa
  3e6m-assembly1_A  TM=6.590E-01  e=8.588E-02  Ruegeria pomeroyi
  6pco-assembly1_B  TM=6.387E-01  e=9.747E-02  Bordetella bronchiseptica
  4pcq-assembly2_C  TM=8.774E-01  e=5.388E-01  Mycobacterium tuberculosis H37Rv
  7kua-assembly1_A-2  TM=6.894E-01  e=1.015E+00  Pseudomonas putida